Protein AF-A0A4P5VZW9-F1 (afdb_monomer)

Foldseek 3Di:
DDKFKKKWFFFPPQDDDVVNLQVVLVPDPQWDWDDDPFKIWIWGQDPVVRDTWIKIKGKDQDQCCLVVQLVLLVPAVVPPPCSVRSNRGRMIIMIIGHPPDDPRVVVSSVVSSVSCCVRGVTWMAGPVVSHTD

Secondary structure (DSSP, 8-state):
-PPEEEEEEEPTT-PPPHHHHHHHHTTSTTEEEEEETTEEEEEE--TTT----EEEEEEE--THHHHHHHHHHHHT-TT-TTHHHHHH--EEEEEEE-SS--HHHHHHHHHHHHHHHHHH--EEEETTTTEE-

Mean predicted aligned error: 3.84 Å

Sequence (133 aa):
MSAGLWLALVPPGRVLPLDELAVRLATLPDVEVHCKRRYLTVEVYDRKTGRRPRIVVGLNIEPYVKLESAEIAAMRGSARSDRDMIAAADARYELTWHPRVAYEAYNTLVRIAEEIERASGVVIYNPAEGSFV

pLDDT: mean 91.61, std 7.39, range [48.91, 97.81]

Solvent-accessible surface area (backbone atoms only — not comparable to full-atom values): 7188 Å² total; per-residue (Å²): 134,75,64,40,56,37,38,33,37,23,34,74,94,31,81,72,55,66,69,61,50,40,61,63,54,51,73,43,83,61,43,49,65,46,77,49,102,64,37,35,39,39,34,30,58,33,82,88,78,73,42,66,54,55,38,37,40,32,68,45,67,51,82,61,43,26,56,55,26,32,50,47,18,63,78,66,24,72,90,47,94,60,25,68,50,41,30,54,7,41,33,31,37,40,43,35,34,57,72,88,55,53,74,64,46,51,53,49,50,51,51,53,50,51,54,47,29,74,72,27,62,36,52,42,33,29,75,88,78,67,42,72,111

Radius of gyration: 14.71 Å; Cα contacts (8 Å, |Δi|>4): 260; chains: 1; bounding box: 35×31×42 Å

Nearest PDB structures (foldseek):
  6b2e-assembly1_A  TM=5.429E-01  e=1.376E-02  Homo sapiens
  1jss-assembly2_B  TM=4.778E-01  e=1.507E+00  Mus musculus
  5o26-assembly2_B  TM=3.459E-01  e=6.920E+00  Homo sapiens

Structure (mmCIF, N/CA/C/O backbone):
data_AF-A0A4P5VZW9-F1
#
_entry.id   AF-A0A4P5VZW9-F1
#
loop_
_atom_site.group_PDB
_atom_site.id
_atom_site.type_symbol
_atom_site.label_atom_id
_atom_site.label_alt_id
_atom_site.label_comp_id
_atom_site.label_asym_id
_atom_site.label_entity_id
_atom_site.label_seq_id
_atom_site.pdbx_PDB_ins_code
_atom_site.Cartn_x
_atom_site.Cartn_y
_atom_site.Cartn_z
_atom_site.occupancy
_atom_site.B_iso_or_equiv
_atom_site.auth_seq_id
_atom_site.auth_comp_id
_atom_site.auth_asym_id
_atom_site.auth_atom_id
_atom_site.pdbx_PDB_model_num
ATOM 1 N N . MET A 1 1 ? -10.538 19.207 4.178 1.00 48.91 1 MET A N 1
ATOM 2 C CA . MET A 1 1 ? -9.634 18.438 5.062 1.00 48.91 1 MET A CA 1
ATOM 3 C C . MET A 1 1 ? -8.893 17.454 4.177 1.00 48.91 1 MET A C 1
ATOM 5 O O . MET A 1 1 ? -9.569 16.708 3.483 1.00 48.91 1 MET A O 1
ATOM 9 N N . SER A 1 2 ? -7.562 17.517 4.102 1.00 61.69 2 SER A N 1
ATOM 10 C CA . SER A 1 2 ? -6.766 16.569 3.309 1.00 61.69 2 SER A CA 1
ATOM 11 C C . SER A 1 2 ? -6.749 15.208 4.004 1.00 61.69 2 SER A C 1
ATOM 13 O O . SER A 1 2 ? -6.663 15.160 5.225 1.00 61.69 2 SER A O 1
ATOM 15 N N . ALA A 1 3 ? -6.888 14.112 3.262 1.00 80.38 3 ALA A N 1
ATOM 16 C CA . ALA A 1 3 ? -6.608 12.775 3.782 1.00 80.38 3 ALA A CA 1
ATOM 17 C C . ALA A 1 3 ? -5.087 12.552 3.811 1.00 80.38 3 ALA A C 1
ATOM 19 O O . ALA A 1 3 ? -4.367 13.147 3.008 1.00 80.38 3 ALA A O 1
ATOM 20 N N . GLY A 1 4 ? -4.602 11.716 4.728 1.00 91.12 4 GLY A N 1
ATOM 21 C CA . GLY A 1 4 ? -3.259 11.156 4.605 1.00 91.12 4 GLY A CA 1
ATOM 22 C C . GLY A 1 4 ? -3.230 10.127 3.476 1.00 91.12 4 GLY A C 1
ATOM 23 O O . GLY A 1 4 ? -4.249 9.480 3.216 1.00 91.12 4 GLY A O 1
ATOM 24 N N . LEU A 1 5 ? -2.093 10.023 2.790 1.00 94.56 5 LEU A N 1
ATOM 25 C CA . LEU A 1 5 ? -1.895 9.131 1.653 1.00 94.56 5 LEU A CA 1
ATOM 26 C C . LEU A 1 5 ? -0.469 8.588 1.668 1.00 94.56 5 LEU A C 1
ATOM 28 O O . LEU A 1 5 ? 0.477 9.368 1.740 1.00 94.56 5 LEU A O 1
ATOM 32 N N . TRP A 1 6 ? -0.333 7.275 1.522 1.00 96.50 6 TRP A N 1
ATOM 33 C CA . TRP A 1 6 ? 0.913 6.605 1.160 1.00 96.50 6 TRP A CA 1
ATOM 34 C C . TRP A 1 6 ? 0.713 5.818 -0.130 1.00 96.50 6 TRP A C 1
ATOM 36 O O . TRP A 1 6 ? -0.323 5.178 -0.326 1.00 96.50 6 TRP A O 1
ATOM 46 N N . LEU A 1 7 ? 1.721 5.871 -0.998 1.00 97.44 7 LEU A N 1
ATOM 47 C CA . LEU A 1 7 ? 1.781 5.118 -2.245 1.00 97.44 7 LEU A CA 1
ATOM 48 C C . LEU A 1 7 ? 2.778 3.976 -2.075 1.00 97.44 7 LEU A C 1
ATOM 50 O O . LEU A 1 7 ? 3.973 4.217 -1.945 1.00 97.44 7 LEU A O 1
ATOM 54 N N . ALA A 1 8 ? 2.300 2.740 -2.087 1.00 97.75 8 ALA A N 1
ATOM 55 C CA . ALA A 1 8 ? 3.147 1.554 -2.106 1.00 97.75 8 ALA A CA 1
ATOM 56 C C . ALA A 1 8 ? 3.346 1.118 -3.561 1.00 97.75 8 ALA A C 1
ATOM 58 O O . ALA A 1 8 ? 2.448 0.531 -4.165 1.00 97.75 8 ALA A O 1
ATOM 59 N N . LEU A 1 9 ? 4.502 1.462 -4.127 1.00 97.75 9 LEU A N 1
ATOM 60 C CA . LEU A 1 9 ? 4.851 1.252 -5.531 1.00 97.75 9 LEU A CA 1
ATOM 61 C C . LEU A 1 9 ? 5.281 -0.201 -5.738 1.00 97.75 9 LEU A C 1
ATOM 63 O O . LEU A 1 9 ? 6.200 -0.674 -5.066 1.00 97.75 9 LEU A O 1
ATOM 67 N N . VAL A 1 10 ? 4.588 -0.913 -6.627 1.00 97.19 10 VAL A N 1
ATOM 68 C CA . VAL A 1 10 ? 4.705 -2.368 -6.767 1.00 97.19 10 VAL A CA 1
ATOM 69 C C . VAL A 1 10 ? 5.640 -2.723 -7.923 1.00 97.19 10 VAL A C 1
ATOM 71 O O . VAL A 1 10 ? 5.405 -2.271 -9.045 1.00 97.19 10 VAL A O 1
ATOM 74 N N . PRO A 1 11 ? 6.662 -3.568 -7.701 1.00 94.25 11 PRO A N 1
ATOM 75 C CA . PRO A 1 11 ? 7.454 -4.118 -8.792 1.00 94.25 11 PRO A CA 1
ATOM 76 C C . PRO A 1 11 ? 6.569 -4.866 -9.808 1.00 94.25 11 PRO A C 1
ATOM 78 O O . PRO A 1 11 ? 5.647 -5.582 -9.397 1.00 94.25 11 PRO A O 1
ATOM 81 N N . PRO A 1 12 ? 6.874 -4.800 -11.116 1.00 92.44 12 PRO A N 1
ATOM 82 C CA . PRO A 1 12 ? 6.099 -5.501 -12.136 1.00 92.44 12 PRO A CA 1
ATOM 83 C C . PRO A 1 12 ? 5.890 -6.985 -11.817 1.00 92.44 12 PRO A C 1
ATOM 85 O O . PRO A 1 12 ? 6.826 -7.704 -11.460 1.00 92.44 12 PRO A O 1
ATOM 88 N N . GLY A 1 13 ? 4.645 -7.447 -11.946 1.00 91.56 13 GLY A N 1
ATOM 89 C CA . GLY A 1 13 ? 4.273 -8.846 -11.713 1.00 91.56 13 GLY A CA 1
ATOM 90 C C . GLY A 1 13 ? 4.241 -9.290 -10.245 1.00 91.56 13 GLY A C 1
ATOM 91 O O . GLY A 1 13 ? 4.102 -10.484 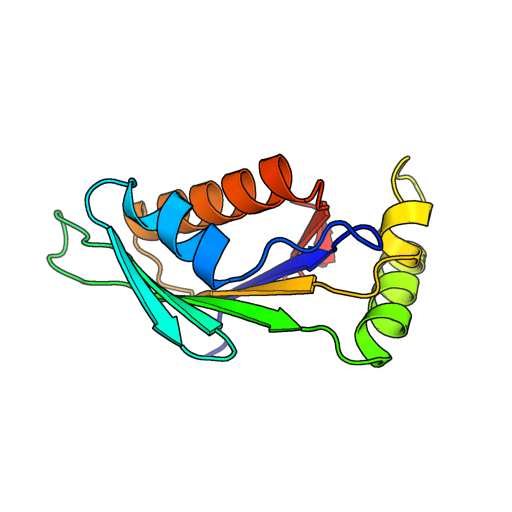-9.993 1.00 91.56 13 GLY A O 1
ATOM 92 N N . ARG A 1 14 ? 4.354 -8.369 -9.276 1.00 95.44 14 ARG A N 1
ATOM 93 C CA . ARG A 1 14 ? 4.319 -8.685 -7.833 1.00 95.44 14 ARG A CA 1
ATOM 94 C C . ARG A 1 14 ? 3.071 -8.198 -7.101 1.00 95.44 14 ARG A C 1
ATOM 96 O O . ARG A 1 14 ? 3.080 -8.085 -5.883 1.00 95.44 14 ARG A O 1
ATOM 103 N N . VAL A 1 15 ? 1.997 -7.905 -7.827 1.00 96.19 15 VAL A N 1
ATOM 104 C CA . VAL A 1 15 ? 0.734 -7.462 -7.225 1.00 96.19 15 VAL A CA 1
ATOM 105 C C . VAL A 1 15 ? 0.116 -8.587 -6.391 1.00 96.19 15 VAL A C 1
ATOM 107 O O . VAL A 1 15 ? -0.242 -9.635 -6.922 1.00 96.19 15 VAL A O 1
ATOM 110 N N . LEU A 1 16 ? -0.072 -8.329 -5.098 1.00 95.31 16 LEU A N 1
ATOM 111 C CA . LEU A 1 16 ? -0.924 -9.106 -4.201 1.00 95.31 16 LEU A CA 1
ATOM 112 C C . LEU A 1 16 ? -2.411 -8.726 -4.400 1.00 95.31 16 LEU A C 1
ATOM 114 O O . LEU A 1 16 ? -2.786 -7.561 -4.209 1.00 95.31 16 LEU A O 1
ATOM 118 N N . PRO A 1 17 ? -3.296 -9.673 -4.744 1.00 94.94 17 PRO A N 1
ATOM 119 C CA . PRO A 1 17 ? -4.731 -9.413 -4.820 1.00 94.94 17 PRO A CA 1
ATOM 120 C C . PRO A 1 17 ? -5.312 -8.871 -3.501 1.00 94.94 17 PRO A C 1
ATOM 122 O O . PRO A 1 17 ? -4.898 -9.260 -2.408 1.00 94.94 17 PRO A O 1
ATOM 125 N N . L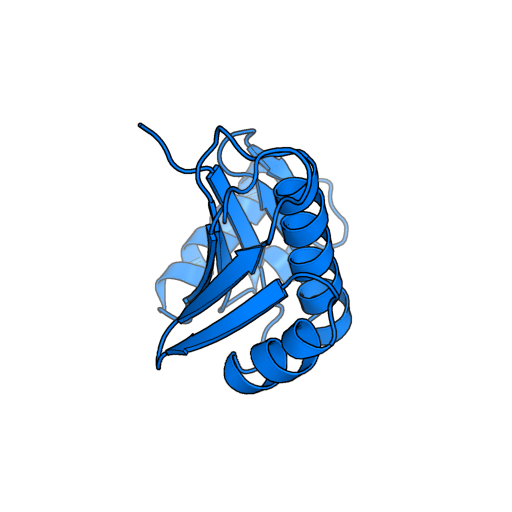EU A 1 18 ? -6.285 -7.955 -3.587 1.00 95.62 18 LEU A N 1
ATOM 126 C CA . LEU A 1 18 ? -6.861 -7.312 -2.397 1.00 95.62 18 LEU A CA 1
ATOM 127 C C . LEU A 1 18 ? -7.614 -8.298 -1.493 1.00 95.62 18 LEU A C 1
ATOM 129 O O . LEU A 1 18 ? -7.591 -8.149 -0.280 1.00 95.62 18 LEU A O 1
ATOM 133 N N . ASP A 1 19 ? -8.276 -9.304 -2.050 1.00 95.12 19 ASP A N 1
ATOM 134 C CA . ASP A 1 19 ? -8.909 -10.375 -1.279 1.00 95.12 19 ASP A CA 1
ATOM 135 C C . ASP A 1 19 ? -7.885 -11.195 -0.486 1.00 95.12 19 ASP A C 1
ATOM 137 O O . ASP A 1 19 ? -8.107 -11.468 0.693 1.00 95.12 19 ASP A O 1
ATOM 141 N N . GLU A 1 20 ? -6.731 -11.500 -1.078 1.00 95.12 20 GLU A N 1
ATOM 142 C CA . GLU A 1 20 ? -5.640 -12.162 -0.362 1.00 95.12 20 GLU A CA 1
ATOM 143 C C . GLU A 1 20 ? -5.057 -11.265 0.741 1.00 95.12 20 GLU A C 1
ATOM 145 O O . GLU A 1 20 ? -4.865 -11.710 1.876 1.00 95.12 20 GLU A O 1
ATOM 150 N N . LEU A 1 21 ? -4.836 -9.978 0.448 1.00 95.81 21 LEU A N 1
ATOM 151 C CA . LEU A 1 21 ? -4.428 -9.003 1.460 1.00 95.81 21 LEU A CA 1
ATOM 152 C C . LEU A 1 21 ? -5.465 -8.908 2.590 1.00 95.81 21 LEU A C 1
ATOM 154 O O . LEU A 1 21 ? -5.093 -8.857 3.759 1.00 95.81 21 LEU A O 1
ATOM 158 N N . ALA A 1 22 ? -6.761 -8.949 2.276 1.00 95.94 22 ALA A N 1
ATOM 159 C CA . ALA A 1 22 ? -7.820 -8.911 3.278 1.00 95.94 22 ALA A CA 1
ATOM 160 C C . ALA A 1 22 ? -7.761 -10.110 4.229 1.00 95.94 22 ALA A C 1
ATOM 162 O O . ALA A 1 22 ? -7.900 -9.928 5.436 1.00 95.94 22 ALA A O 1
ATOM 163 N N . VAL A 1 23 ? -7.513 -11.314 3.702 1.00 95.31 23 VAL A N 1
ATOM 164 C CA . VAL A 1 23 ? -7.345 -12.531 4.514 1.00 95.31 23 VAL A CA 1
ATOM 165 C C . VAL A 1 23 ? -6.153 -12.395 5.460 1.00 95.31 23 VAL A C 1
ATOM 167 O O . VAL A 1 23 ? -6.269 -12.731 6.637 1.00 95.31 23 VAL A O 1
ATOM 170 N N . ARG A 1 24 ? -5.028 -11.854 4.979 1.00 94.94 24 ARG A N 1
ATOM 171 C CA . ARG A 1 24 ? -3.828 -11.619 5.802 1.00 94.94 24 ARG A CA 1
ATOM 172 C C . ARG A 1 24 ? -4.084 -10.587 6.900 1.00 94.94 24 ARG A C 1
ATOM 174 O O . ARG A 1 24 ? -3.686 -10.785 8.040 1.00 94.94 24 ARG A O 1
ATOM 181 N N . LEU A 1 25 ? -4.787 -9.502 6.583 1.00 95.00 25 LEU A N 1
ATOM 182 C CA . LEU A 1 25 ? -5.098 -8.449 7.552 1.00 95.00 25 LEU A CA 1
ATOM 183 C C . LEU A 1 25 ? -6.170 -8.866 8.565 1.00 95.00 25 LEU A C 1
ATOM 185 O O . LEU A 1 25 ? -6.167 -8.364 9.686 1.00 95.00 25 LEU A O 1
ATOM 189 N N . ALA A 1 26 ? -7.055 -9.801 8.214 1.00 93.12 26 ALA A N 1
ATOM 190 C CA . ALA A 1 26 ? -8.093 -10.306 9.112 1.00 93.12 26 ALA A CA 1
ATOM 191 C C . ALA A 1 26 ? -7.534 -11.062 10.331 1.00 93.12 26 ALA A C 1
ATOM 193 O O . ALA A 1 26 ? -8.263 -11.289 11.293 1.00 93.12 26 ALA A O 1
ATOM 194 N N . THR A 1 27 ? -6.250 -11.442 10.321 1.00 92.19 27 THR A N 1
ATOM 195 C CA . THR A 1 27 ? -5.593 -12.046 11.490 1.00 92.19 27 THR A CA 1
ATOM 196 C C . THR A 1 27 ? -5.104 -11.013 12.506 1.00 92.19 27 THR A C 1
ATOM 198 O O . THR A 1 27 ? -4.640 -11.393 13.581 1.00 92.19 27 THR A O 1
ATOM 201 N N . LEU A 1 28 ? -5.151 -9.716 12.179 1.00 90.81 28 LEU A N 1
ATOM 202 C CA . LEU A 1 28 ? -4.736 -8.659 13.096 1.00 90.81 28 LEU A CA 1
ATOM 203 C C . LEU A 1 28 ? -5.784 -8.468 14.206 1.00 90.81 28 LEU A C 1
ATOM 205 O O . LEU A 1 28 ? -6.983 -8.416 13.924 1.00 90.81 28 LEU A O 1
ATOM 209 N N . PRO A 1 29 ? -5.361 -8.344 15.477 1.00 88.62 29 PRO A N 1
ATOM 210 C CA . PRO A 1 29 ? -6.284 -8.087 16.574 1.00 88.62 29 PRO A CA 1
ATOM 211 C C . PRO A 1 29 ? -6.896 -6.690 16.451 1.00 88.62 29 PRO A C 1
ATOM 213 O O . PRO A 1 29 ? -6.247 -5.764 15.971 1.00 88.62 29 PRO A O 1
ATOM 216 N N . ASP A 1 30 ? -8.128 -6.535 16.944 1.00 89.50 30 ASP A N 1
ATOM 217 C CA . ASP A 1 30 ? -8.841 -5.250 16.993 1.00 89.50 30 ASP A CA 1
ATOM 218 C C . ASP A 1 30 ? -9.052 -4.594 15.613 1.00 89.50 30 ASP A C 1
ATOM 220 O O . ASP A 1 30 ? -9.234 -3.380 15.514 1.00 89.50 30 ASP A O 1
ATOM 224 N N . VAL A 1 31 ? -9.047 -5.393 14.544 1.00 9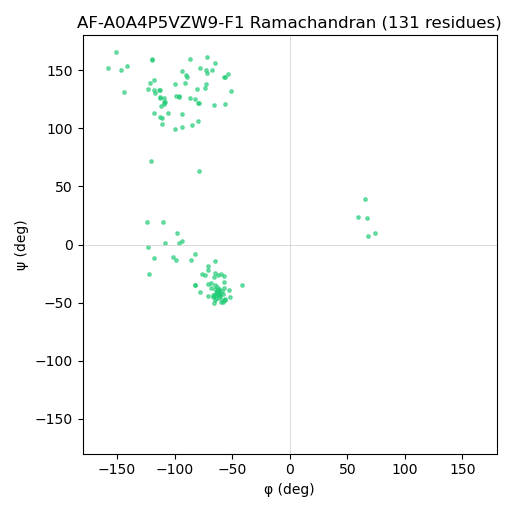2.75 31 VAL A N 1
ATOM 225 C CA . VAL A 1 31 ? -9.243 -4.932 13.170 1.00 92.75 31 VAL A CA 1
ATOM 226 C C . VAL A 1 31 ? -10.416 -5.662 12.522 1.00 92.75 31 VAL A C 1
ATOM 228 O O . VAL A 1 31 ? -10.516 -6.885 12.573 1.00 92.75 31 VAL A O 1
ATOM 231 N N . GLU A 1 32 ? -11.288 -4.904 11.863 1.00 95.56 32 GLU A N 1
ATOM 232 C CA . GLU A 1 32 ? -12.316 -5.424 10.964 1.00 95.56 32 GLU A CA 1
ATOM 233 C C . GLU A 1 32 ? -11.945 -5.059 9.521 1.00 95.56 32 GLU A C 1
ATOM 235 O O . GLU A 1 32 ? -11.687 -3.896 9.200 1.00 95.56 32 GLU A O 1
ATOM 240 N N . VAL A 1 33 ? -11.895 -6.060 8.637 1.00 96.25 33 VAL A N 1
ATOM 241 C CA . VAL A 1 33 ? -11.523 -5.873 7.230 1.00 96.25 33 VAL A CA 1
ATOM 242 C C . VAL A 1 33 ? -12.724 -6.141 6.335 1.00 96.25 33 VAL A C 1
ATOM 244 O O . VAL A 1 33 ? -13.323 -7.214 6.366 1.00 96.25 33 VAL A O 1
ATOM 247 N N . HIS A 1 34 ? -13.042 -5.179 5.475 1.00 95.38 34 HIS A N 1
ATOM 248 C CA . HIS A 1 34 ? -14.089 -5.298 4.471 1.00 95.38 34 HIS A CA 1
ATOM 249 C C . HIS A 1 34 ? -13.492 -5.167 3.074 1.00 95.38 34 HIS A C 1
ATOM 251 O O . HIS A 1 34 ? -13.041 -4.091 2.673 1.00 95.38 34 HIS A O 1
ATOM 257 N N . CYS A 1 35 ? -13.528 -6.259 2.313 1.00 94.31 35 CYS A N 1
ATOM 258 C CA . CYS A 1 35 ? -13.121 -6.261 0.915 1.00 94.31 35 CYS A CA 1
ATOM 259 C C . CYS A 1 35 ? -14.287 -5.860 0.009 1.00 94.31 35 CYS A C 1
ATOM 261 O O . CYS A 1 35 ? -15.365 -6.456 0.045 1.00 94.31 35 CYS A O 1
ATOM 263 N N . LYS A 1 36 ? -14.065 -4.850 -0.830 1.00 89.56 36 LYS A N 1
ATOM 264 C CA . LYS A 1 36 ? -14.928 -4.508 -1.961 1.00 89.56 36 LYS A CA 1
ATOM 265 C C . LYS A 1 36 ? -14.106 -4.609 -3.241 1.00 89.56 36 LYS A C 1
ATOM 267 O O . LYS A 1 36 ? -12.889 -4.488 -3.212 1.00 89.56 36 LYS A O 1
ATOM 272 N N . ARG A 1 37 ? -14.782 -4.764 -4.386 1.00 81.06 37 ARG A N 1
ATOM 273 C CA . ARG A 1 37 ? -14.169 -5.056 -5.702 1.00 81.06 37 ARG A CA 1
ATOM 274 C C . ARG A 1 37 ? -12.876 -4.298 -6.041 1.00 81.06 37 ARG A C 1
ATOM 276 O O . ARG A 1 37 ? -12.059 -4.848 -6.762 1.00 81.06 37 ARG A O 1
ATOM 283 N N . ARG A 1 38 ? -12.721 -3.041 -5.610 1.00 85.19 38 ARG A N 1
ATOM 284 C CA . ARG A 1 38 ? -11.557 -2.197 -5.946 1.00 85.19 38 ARG A CA 1
ATOM 285 C C . ARG A 1 38 ? -10.789 -1.654 -4.740 1.00 85.19 38 ARG A C 1
ATOM 287 O O . ARG A 1 38 ? -9.814 -0.938 -4.932 1.00 85.19 38 ARG A O 1
ATOM 294 N N . TYR A 1 39 ? -11.239 -1.932 -3.519 1.00 93.69 39 TYR A N 1
ATOM 295 C CA . TYR A 1 39 ? -10.601 -1.395 -2.321 1.00 93.69 39 TYR A CA 1
ATOM 296 C C . TYR A 1 39 ? -10.917 -2.228 -1.081 1.00 93.69 39 TYR A C 1
ATOM 298 O O . TYR A 1 39 ? -11.994 -2.819 -0.959 1.00 93.69 39 TYR A O 1
ATOM 306 N N . LEU A 1 40 ? -9.994 -2.206 -0.127 1.00 96.06 40 LEU A N 1
ATOM 307 C CA . LEU A 1 40 ? -10.176 -2.717 1.223 1.00 96.06 40 LEU A CA 1
ATOM 308 C C . LEU A 1 40 ? 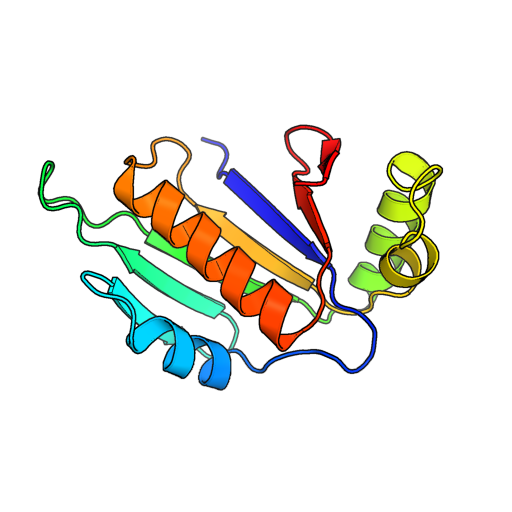-10.474 -1.567 2.162 1.00 96.06 40 LEU A C 1
ATOM 310 O O . LEU A 1 40 ? -9.865 -0.504 2.082 1.00 96.06 40 LEU A O 1
ATOM 314 N N . THR A 1 41 ? -11.413 -1.785 3.065 1.00 96.19 41 THR A N 1
ATOM 315 C CA . THR A 1 41 ? -11.638 -0.912 4.211 1.00 96.19 41 THR A CA 1
ATOM 316 C C . THR A 1 41 ? -11.187 -1.648 5.457 1.00 96.19 41 THR A C 1
ATOM 318 O O . THR A 1 41 ? -11.679 -2.739 5.724 1.00 96.19 41 THR A O 1
ATOM 321 N N . VAL A 1 42 ? -10.264 -1.054 6.199 1.00 95.25 42 VAL A N 1
ATOM 322 C CA . VAL A 1 42 ? 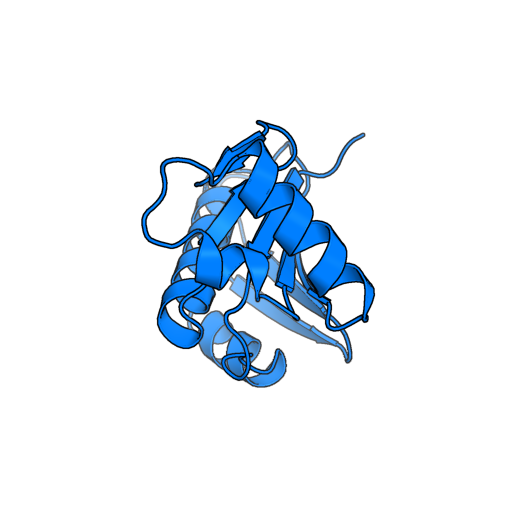-9.730 -1.585 7.449 1.00 95.25 42 VAL A CA 1
ATOM 323 C C . VAL A 1 42 ? -10.187 -0.658 8.568 1.00 95.25 42 VAL A C 1
ATOM 325 O O . VAL A 1 42 ? -9.771 0.501 8.632 1.00 95.25 42 VAL A O 1
ATOM 328 N N . GLU A 1 43 ? -11.093 -1.136 9.411 1.00 94.69 43 GLU A N 1
ATOM 329 C CA . GLU A 1 43 ? -11.555 -0.421 10.597 1.00 94.69 43 GLU A CA 1
ATOM 330 C C . GLU A 1 43 ? -10.773 -0.903 11.811 1.00 94.69 43 GLU A C 1
ATOM 332 O O . GLU A 1 43 ? -10.679 -2.101 12.065 1.00 94.69 43 GLU A O 1
ATOM 337 N N . VAL A 1 44 ? -10.195 0.034 12.555 1.00 92.69 44 VAL A N 1
ATOM 338 C CA . VAL A 1 44 ? -9.348 -0.266 13.712 1.00 92.69 44 VAL A CA 1
ATOM 339 C C . VAL A 1 44 ? -10.105 0.119 14.964 1.00 92.69 44 VAL A C 1
ATOM 341 O O . VAL A 1 44 ? -10.498 1.273 15.109 1.00 92.69 44 VAL A O 1
ATOM 344 N N . TYR A 1 45 ? -10.314 -0.821 15.874 1.00 90.94 45 TYR A N 1
ATOM 345 C CA . TYR A 1 45 ? -10.960 -0.539 17.142 1.00 90.94 45 TYR A CA 1
ATOM 346 C C . TYR A 1 45 ? -9.966 0.088 18.125 1.00 90.94 45 TYR A C 1
ATOM 348 O O . TYR A 1 45 ? -9.102 -0.580 18.691 1.00 90.94 45 TYR A O 1
ATOM 356 N N . ASP A 1 46 ? -10.107 1.393 18.355 1.00 88.00 46 ASP A N 1
ATOM 357 C CA . ASP A 1 46 ? -9.349 2.097 19.384 1.00 88.00 46 ASP A CA 1
ATOM 358 C C . ASP A 1 46 ? -10.062 1.948 20.734 1.00 88.00 46 ASP A C 1
ATOM 360 O O . ASP A 1 46 ? -11.044 2.633 21.036 1.00 88.00 46 ASP A O 1
ATOM 364 N N . ARG A 1 47 ? -9.524 1.061 21.576 1.00 85.75 47 ARG A N 1
ATOM 365 C CA . ARG A 1 47 ? -10.051 0.773 22.918 1.00 85.75 47 ARG A CA 1
ATOM 366 C C . ARG A 1 47 ? -10.026 1.980 23.857 1.00 85.75 47 ARG A C 1
ATOM 368 O O . ARG A 1 47 ? -10.823 2.019 24.789 1.00 85.75 47 ARG A O 1
ATOM 375 N N . LYS A 1 48 ? -9.121 2.944 23.655 1.00 85.81 48 LYS A N 1
ATOM 376 C CA . LYS A 1 48 ? -8.991 4.115 24.535 1.00 85.81 48 LYS A CA 1
ATOM 377 C C . LYS A 1 48 ? -10.069 5.144 24.249 1.00 85.81 48 LYS A C 1
ATOM 379 O O . LYS A 1 48 ? -10.603 5.743 25.177 1.00 85.81 48 LYS A O 1
ATOM 384 N N . THR A 1 49 ? -10.369 5.372 22.973 1.00 85.38 49 THR A N 1
ATOM 385 C CA . THR A 1 49 ? -11.335 6.405 22.570 1.00 85.38 49 THR A CA 1
ATOM 386 C C . THR A 1 49 ? -12.713 5.847 22.220 1.00 85.38 49 THR A C 1
ATOM 388 O O . THR A 1 49 ? -13.651 6.624 22.041 1.00 85.38 49 THR A O 1
ATOM 391 N N . GLY A 1 50 ? -12.846 4.521 22.097 1.00 86.44 50 GLY A N 1
ATOM 392 C CA . GLY A 1 50 ? -14.053 3.844 21.618 1.00 86.44 50 GLY A CA 1
ATOM 393 C C . GLY A 1 50 ? -14.348 4.105 20.138 1.00 86.44 50 GLY A C 1
ATOM 394 O O . GLY A 1 50 ? -15.421 3.755 19.645 1.00 86.44 50 GLY A O 1
ATOM 395 N N . ARG A 1 51 ? -13.429 4.760 19.419 1.00 88.00 51 ARG A N 1
ATOM 396 C CA . ARG A 1 51 ? -13.599 5.110 18.008 1.00 88.00 51 ARG A CA 1
ATOM 397 C C . ARG A 1 51 ? -13.154 3.962 17.114 1.00 88.00 51 ARG A C 1
ATOM 399 O O . ARG A 1 51 ? -12.363 3.107 17.501 1.00 88.00 51 ARG A O 1
ATOM 406 N N . ARG A 1 52 ? -13.648 4.001 15.879 1.00 90.50 52 ARG A N 1
ATOM 407 C CA . ARG A 1 52 ? -13.269 3.082 14.804 1.00 90.50 52 ARG A CA 1
ATOM 408 C C . ARG A 1 52 ? -12.684 3.857 13.623 1.00 90.50 52 ARG A C 1
ATOM 410 O O . ARG A 1 52 ? -13.380 4.072 12.630 1.00 90.50 52 ARG A O 1
ATOM 417 N N . PRO A 1 53 ? -11.463 4.411 13.748 1.00 91.06 53 PRO A N 1
ATOM 418 C CA . PRO A 1 53 ? -10.770 4.995 12.607 1.00 91.06 53 PRO A CA 1
ATOM 419 C C . PRO A 1 53 ? -10.679 4.003 11.445 1.00 91.06 53 PRO A C 1
ATOM 421 O O . PRO A 1 53 ? -10.557 2.793 11.632 1.00 91.06 53 PRO A O 1
ATOM 424 N N . ARG A 1 54 ? -10.735 4.553 10.233 1.00 92.81 54 ARG A N 1
ATOM 425 C CA . ARG A 1 54 ? -10.792 3.797 8.988 1.00 92.81 54 ARG A CA 1
ATOM 426 C C . ARG A 1 54 ? -9.572 4.100 8.129 1.00 92.81 54 ARG A C 1
ATOM 428 O O . ARG A 1 54 ? -9.249 5.269 7.908 1.00 92.81 54 ARG A O 1
ATOM 435 N N . ILE A 1 55 ? -8.962 3.042 7.612 1.00 94.88 55 ILE A N 1
ATOM 436 C CA . ILE A 1 55 ? -7.919 3.076 6.590 1.00 94.88 55 ILE A CA 1
ATOM 437 C C . ILE A 1 55 ? -8.508 2.434 5.336 1.00 94.88 55 ILE A C 1
ATOM 439 O O . ILE A 1 55 ? -9.155 1.389 5.414 1.00 94.88 55 ILE A O 1
ATOM 443 N N . VAL A 1 56 ? -8.331 3.064 4.181 1.00 95.56 56 VAL A N 1
ATOM 444 C CA . VAL A 1 56 ? -8.779 2.520 2.897 1.00 95.56 56 VAL A CA 1
ATOM 445 C C . VAL A 1 56 ? -7.556 2.192 2.058 1.00 95.56 56 VAL A C 1
ATOM 447 O O . VAL A 1 56 ? -6.694 3.044 1.870 1.00 95.56 56 VAL A O 1
ATOM 450 N N . VAL A 1 57 ? -7.490 0.960 1.561 1.00 97.50 57 VAL A N 1
ATOM 451 C CA . VAL A 1 57 ? -6.417 0.471 0.691 1.00 97.50 57 VAL A CA 1
ATOM 452 C C . VAL A 1 57 ? -6.997 0.249 -0.699 1.00 97.50 57 VAL A C 1
ATOM 454 O O . VAL A 1 57 ? -7.797 -0.665 -0.900 1.00 97.50 57 VAL A O 1
ATOM 457 N N . GLY A 1 58 ? -6.637 1.099 -1.653 1.00 96.88 58 GLY A N 1
ATOM 458 C CA . GLY A 1 58 ? -6.957 0.914 -3.068 1.00 96.88 58 GLY A CA 1
ATOM 459 C C . GLY A 1 58 ? -5.822 0.202 -3.796 1.00 96.88 58 GLY A C 1
ATOM 460 O O . GLY A 1 58 ? -4.666 0.372 -3.425 1.00 96.88 58 GLY A O 1
ATOM 461 N N . LEU A 1 59 ? -6.141 -0.570 -4.835 1.00 96.38 59 LEU A N 1
ATOM 462 C CA . LEU A 1 59 ? -5.156 -1.056 -5.804 1.00 96.38 59 LEU A CA 1
ATOM 463 C C . LEU A 1 59 ? -5.384 -0.320 -7.123 1.00 96.38 59 LEU A C 1
ATOM 465 O O . LEU A 1 59 ? -6.467 -0.407 -7.705 1.00 96.38 59 LEU A O 1
ATOM 469 N N . ASN A 1 60 ? -4.360 0.387 -7.584 1.00 96.00 60 ASN A N 1
ATOM 470 C CA . ASN A 1 60 ? -4.377 1.135 -8.827 1.00 96.00 60 ASN A CA 1
ATOM 471 C C . ASN A 1 60 ? -3.421 0.483 -9.831 1.00 96.00 60 ASN A C 1
ATOM 473 O O . ASN A 1 60 ? -2.227 0.360 -9.569 1.00 96.00 60 ASN A O 1
ATOM 477 N N . ILE A 1 61 ? -3.978 0.044 -10.958 1.00 95.12 61 ILE A N 1
ATOM 478 C CA . ILE A 1 61 ? -3.278 -0.622 -12.070 1.00 95.12 61 ILE A CA 1
ATOM 479 C C . ILE A 1 61 ? -3.514 0.123 -13.390 1.00 95.12 61 ILE A C 1
ATOM 481 O O . ILE A 1 61 ? -3.437 -0.455 -14.474 1.00 95.12 61 ILE A O 1
ATOM 485 N N . GLU A 1 62 ? -3.921 1.392 -13.311 1.00 95.44 62 GLU A N 1
ATOM 486 C CA . GLU A 1 62 ? -4.194 2.192 -14.497 1.00 95.44 62 GLU A CA 1
ATOM 487 C C . GLU A 1 62 ? -2.885 2.576 -15.211 1.00 95.44 62 GLU A C 1
ATOM 489 O O . GLU A 1 62 ? -1.854 2.760 -14.562 1.00 95.44 62 GLU A O 1
ATOM 494 N N . PRO A 1 63 ? -2.891 2.748 -16.548 1.00 93.56 63 PRO A N 1
ATOM 495 C CA . PRO A 1 63 ? -1.659 2.945 -17.319 1.00 93.56 63 PRO A CA 1
ATOM 496 C C . PRO A 1 63 ? -0.784 4.130 -16.883 1.00 93.56 63 PRO A C 1
ATOM 498 O O . PRO A 1 63 ? 0.431 4.094 -17.082 1.00 93.56 63 PRO A O 1
ATOM 501 N N . TYR A 1 64 ? -1.368 5.179 -16.292 1.00 95.81 64 TYR A N 1
ATOM 502 C CA . TYR A 1 64 ? -0.603 6.339 -15.824 1.00 95.81 64 TYR A CA 1
ATOM 503 C C . TYR A 1 64 ? 0.249 6.042 -14.589 1.00 95.81 64 TYR A C 1
ATOM 505 O O . TYR A 1 64 ? 1.196 6.783 -14.343 1.00 95.81 64 TYR A O 1
ATOM 513 N N . VAL A 1 65 ? -0.026 4.969 -13.834 1.00 96.50 65 VAL A N 1
ATOM 514 C CA . VAL A 1 65 ? 0.770 4.611 -12.648 1.00 96.50 65 VAL A CA 1
ATOM 515 C C . VAL A 1 65 ? 2.236 4.437 -13.030 1.00 96.50 65 VAL A C 1
ATOM 517 O O . VAL A 1 65 ? 3.115 4.901 -12.309 1.00 96.50 65 VAL A O 1
ATOM 520 N N . LYS A 1 66 ? 2.505 3.871 -14.210 1.00 95.94 66 LYS A N 1
ATOM 521 C CA . LYS A 1 66 ? 3.863 3.737 -14.739 1.00 95.94 66 LYS A CA 1
ATOM 522 C C . LYS A 1 66 ? 4.540 5.081 -15.001 1.00 95.94 66 LYS A C 1
ATOM 524 O O . LYS A 1 66 ? 5.719 5.242 -14.700 1.00 95.94 66 LYS A O 1
ATOM 529 N N . LEU A 1 67 ? 3.800 6.044 -15.550 1.00 96.25 67 LEU A N 1
ATOM 530 C CA . LEU A 1 67 ? 4.322 7.386 -15.805 1.00 96.25 67 LEU A CA 1
ATOM 531 C C . LEU A 1 67 ? 4.645 8.098 -14.486 1.00 96.25 67 LEU A C 1
ATOM 533 O O . LEU A 1 67 ? 5.770 8.554 -14.298 1.00 96.25 67 LEU A O 1
ATOM 537 N N . GLU A 1 68 ? 3.699 8.116 -13.546 1.00 96.25 68 GLU A N 1
ATOM 538 C CA . GLU A 1 68 ? 3.884 8.768 -12.245 1.00 96.25 68 GLU A CA 1
ATOM 539 C C . GLU A 1 68 ? 5.009 8.111 -11.428 1.00 96.25 68 GLU A C 1
ATOM 541 O O . GLU A 1 68 ? 5.787 8.797 -10.766 1.00 96.25 68 GLU A O 1
ATOM 546 N N . SER A 1 69 ? 5.154 6.786 -11.499 1.00 96.38 69 SER A N 1
ATOM 547 C CA . SER A 1 69 ? 6.224 6.076 -10.784 1.00 96.38 69 SER A CA 1
ATOM 548 C C . SER A 1 69 ? 7.609 6.404 -11.355 1.00 96.38 69 SER A C 1
ATOM 550 O O . SER A 1 69 ? 8.557 6.615 -10.595 1.00 96.38 69 SER A O 1
ATOM 552 N N . ALA A 1 70 ? 7.728 6.551 -12.680 1.00 95.62 70 ALA A N 1
ATOM 553 C CA . ALA A 1 70 ? 8.949 7.035 -13.325 1.00 95.62 70 ALA A CA 1
ATOM 554 C C . ALA A 1 70 ? 9.297 8.476 -12.913 1.00 95.62 70 ALA A C 1
ATOM 556 O O . ALA A 1 70 ? 10.463 8.780 -12.645 1.00 95.62 70 ALA A O 1
ATOM 557 N N . GLU A 1 71 ? 8.298 9.352 -12.799 1.00 95.62 71 GLU A N 1
ATOM 558 C CA . GLU A 1 71 ? 8.475 10.724 -12.312 1.00 95.62 71 GLU A CA 1
ATOM 559 C C . GLU A 1 71 ? 8.948 10.756 -10.849 1.00 95.62 71 GLU A C 1
ATOM 561 O O . GLU A 1 71 ? 9.924 11.443 -10.526 1.00 95.62 71 GLU A O 1
ATOM 566 N N . ILE A 1 72 ? 8.330 9.959 -9.968 1.00 94.88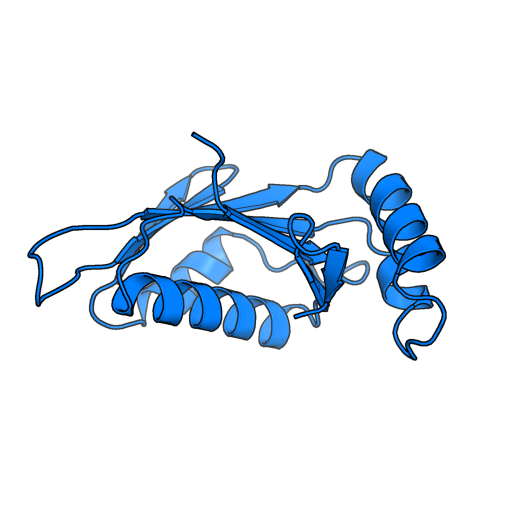 72 ILE A N 1
ATOM 567 C CA . ILE A 1 72 ? 8.752 9.804 -8.565 1.00 94.88 72 ILE A CA 1
ATOM 568 C C . ILE A 1 72 ? 10.205 9.309 -8.494 1.00 94.88 72 ILE A C 1
ATOM 570 O O . ILE A 1 72 ? 11.028 9.890 -7.777 1.00 94.88 72 ILE A O 1
ATOM 574 N N . ALA A 1 73 ? 10.558 8.279 -9.269 1.00 93.69 73 ALA A N 1
ATOM 575 C CA . ALA A 1 73 ? 11.912 7.731 -9.313 1.00 93.69 73 ALA A CA 1
ATOM 576 C C . ALA A 1 73 ? 12.953 8.753 -9.796 1.00 93.69 73 ALA A C 1
ATOM 578 O O . ALA A 1 73 ? 14.072 8.794 -9.280 1.00 93.69 73 ALA A O 1
ATOM 579 N N . ALA A 1 74 ? 12.606 9.591 -10.776 1.00 92.19 74 ALA A N 1
ATOM 580 C CA . ALA A 1 74 ? 13.495 10.624 -11.297 1.00 92.19 74 ALA A CA 1
ATOM 581 C C . ALA A 1 74 ? 13.706 11.770 -10.297 1.00 92.19 74 ALA A C 1
ATOM 583 O O . ALA A 1 74 ? 14.841 12.198 -10.088 1.00 92.19 74 ALA A O 1
ATOM 584 N N . MET A 1 75 ? 12.632 12.248 -9.664 1.00 89.56 75 MET A N 1
ATOM 585 C CA . MET A 1 75 ? 12.685 13.419 -8.784 1.00 89.56 75 MET A CA 1
ATOM 586 C C . MET A 1 75 ? 13.170 13.100 -7.370 1.00 89.56 75 MET A C 1
ATOM 588 O O . MET A 1 75 ? 13.800 13.943 -6.733 1.00 89.56 75 MET A O 1
ATOM 592 N N . ARG A 1 76 ? 12.833 11.916 -6.848 1.00 88.00 76 ARG A N 1
ATOM 593 C CA . ARG A 1 76 ? 13.024 11.565 -5.431 1.00 88.00 76 ARG A CA 1
ATOM 594 C C . ARG A 1 76 ? 13.898 10.330 -5.232 1.00 88.00 76 ARG A C 1
ATOM 596 O O . ARG A 1 76 ? 14.524 10.203 -4.186 1.00 88.00 76 ARG A O 1
ATOM 603 N N . GLY A 1 77 ? 13.959 9.431 -6.215 1.00 73.00 77 GLY A N 1
ATOM 604 C CA . GLY A 1 77 ? 14.688 8.161 -6.127 1.00 73.00 77 GLY A CA 1
ATOM 605 C C . GLY A 1 77 ? 16.125 8.186 -6.654 1.00 73.00 77 GLY A C 1
ATOM 606 O O . GLY A 1 77 ? 16.761 7.141 -6.680 1.00 73.00 77 GLY A O 1
ATOM 607 N N . SER A 1 78 ? 16.657 9.334 -7.088 1.00 76.12 78 SER A N 1
ATOM 608 C CA . SER A 1 78 ? 17.914 9.413 -7.858 1.00 76.12 78 SER A CA 1
ATOM 609 C C . SER A 1 78 ? 19.141 8.792 -7.174 1.00 76.12 78 SER A C 1
ATOM 611 O O . SER A 1 78 ? 19.992 8.237 -7.864 1.00 76.12 78 SER A O 1
ATOM 613 N N . ALA A 1 79 ? 19.219 8.847 -5.843 1.00 82.81 79 ALA A N 1
ATOM 614 C CA . ALA A 1 79 ? 20.306 8.267 -5.050 1.00 82.81 79 ALA A CA 1
ATOM 615 C C . ALA A 1 79 ? 19.994 6.864 -4.488 1.00 82.81 79 ALA A C 1
ATOM 617 O O . ALA A 1 79 ? 20.806 6.308 -3.748 1.00 82.81 79 ALA A O 1
ATOM 618 N N . ARG A 1 80 ? 18.817 6.299 -4.787 1.00 89.94 80 ARG A N 1
ATOM 619 C CA . ARG A 1 80 ? 18.384 5.006 -4.247 1.00 89.94 80 ARG A CA 1
ATOM 620 C C . ARG A 1 80 ? 18.809 3.850 -5.148 1.00 89.94 80 ARG A C 1
ATOM 622 O O . ARG A 1 80 ? 18.786 3.959 -6.371 1.00 89.94 80 ARG A O 1
ATOM 629 N N . SER A 1 81 ? 19.129 2.715 -4.534 1.00 90.06 81 SER A N 1
ATOM 630 C CA . SER A 1 81 ? 19.471 1.472 -5.237 1.00 90.06 81 SER A CA 1
ATOM 631 C C . SER A 1 81 ? 18.272 0.803 -5.919 1.00 90.06 81 SER A C 1
ATOM 633 O O . SER A 1 81 ? 18.455 0.028 -6.850 1.00 90.06 81 SER A O 1
ATOM 635 N N . ASP A 1 82 ? 17.051 1.105 -5.479 1.00 90.25 82 ASP A N 1
ATOM 636 C CA . ASP A 1 82 ? 15.791 0.547 -5.982 1.00 90.25 82 ASP A CA 1
ATOM 637 C C . ASP A 1 82 ? 15.085 1.459 -7.005 1.00 90.25 82 ASP A C 1
ATOM 639 O O . ASP A 1 82 ? 13.957 1.185 -7.414 1.00 90.25 82 ASP A O 1
ATOM 643 N N . ARG A 1 83 ? 15.753 2.523 -7.471 1.00 92.88 83 ARG A N 1
ATOM 644 C CA . ARG A 1 83 ? 15.204 3.518 -8.406 1.00 92.88 83 ARG A CA 1
ATOM 645 C C . ARG A 1 83 ? 14.596 2.909 -9.668 1.00 92.88 83 ARG A C 1
ATOM 647 O O . ARG A 1 83 ? 13.513 3.323 -10.072 1.00 92.88 83 ARG A O 1
ATOM 654 N N . ASP A 1 84 ? 15.282 1.959 -10.295 1.00 93.81 84 ASP A N 1
ATOM 655 C CA . ASP A 1 84 ? 14.813 1.350 -11.546 1.00 93.81 84 ASP A CA 1
ATOM 656 C C . ASP A 1 84 ? 13.559 0.501 -11.320 1.00 93.81 84 ASP A C 1
ATOM 658 O O . ASP A 1 84 ? 12.667 0.475 -12.165 1.00 93.81 84 ASP A O 1
ATOM 662 N N . MET A 1 85 ? 13.452 -0.137 -10.150 1.00 94.38 85 MET A N 1
ATOM 663 C CA . MET A 1 85 ? 12.241 -0.846 -9.743 1.00 94.38 85 MET A CA 1
ATOM 664 C C . MET A 1 85 ? 11.085 0.141 -9.565 1.00 94.38 85 MET A C 1
ATOM 666 O O . MET A 1 85 ? 10.019 -0.074 -10.140 1.00 94.38 85 MET A O 1
ATOM 670 N N . ILE A 1 86 ? 11.318 1.248 -8.848 1.00 94.12 86 ILE A N 1
ATOM 671 C CA . ILE A 1 86 ? 10.327 2.317 -8.661 1.00 94.12 86 ILE A CA 1
ATOM 672 C C . ILE A 1 86 ? 9.868 2.842 -10.027 1.00 94.12 86 ILE A C 1
ATOM 674 O O . ILE A 1 86 ? 8.674 2.935 -10.275 1.00 94.12 86 ILE A O 1
ATOM 678 N N . ALA A 1 87 ? 10.795 3.131 -10.943 1.00 95.62 87 ALA A N 1
ATOM 679 C CA . ALA A 1 87 ? 10.467 3.655 -12.268 1.00 95.62 87 ALA A CA 1
ATOM 680 C C . ALA A 1 87 ? 9.686 2.663 -13.144 1.00 95.62 87 ALA A C 1
ATOM 682 O O . ALA A 1 87 ? 8.944 3.074 -14.037 1.00 95.62 87 ALA A O 1
ATOM 683 N N . ALA A 1 88 ? 9.872 1.363 -12.917 1.00 95.81 88 ALA A N 1
ATOM 684 C CA . ALA A 1 88 ? 9.204 0.310 -13.664 1.00 95.81 88 ALA A CA 1
ATOM 685 C C . ALA A 1 88 ? 7.819 -0.054 -13.110 1.00 95.81 88 ALA A C 1
ATOM 687 O O . ALA A 1 88 ? 7.084 -0.746 -13.814 1.00 95.81 88 ALA A O 1
ATOM 688 N N . ALA A 1 89 ? 7.469 0.386 -11.896 1.00 96.94 89 ALA A N 1
ATOM 689 C CA . ALA A 1 89 ? 6.216 0.035 -11.236 1.00 96.94 89 ALA A CA 1
ATOM 690 C C . ALA A 1 89 ? 4.996 0.408 -12.094 1.00 96.94 89 ALA A C 1
ATOM 692 O O . ALA A 1 89 ? 4.796 1.567 -12.448 1.00 96.94 89 ALA A O 1
ATOM 693 N N . ASP A 1 90 ? 4.172 -0.584 -12.426 1.00 96.38 90 ASP A N 1
ATOM 694 C CA . ASP A 1 90 ? 2.946 -0.446 -13.222 1.00 96.38 90 ASP A CA 1
ATOM 695 C C . ASP A 1 90 ? 1.669 -0.611 -12.384 1.00 96.38 90 ASP A C 1
ATOM 697 O O . ASP A 1 90 ? 0.555 -0.494 -12.896 1.00 96.38 90 ASP A O 1
ATOM 701 N N . ALA A 1 91 ? 1.840 -0.828 -11.082 1.00 97.38 91 ALA A N 1
ATOM 702 C CA . ALA A 1 91 ? 0.782 -0.919 -10.099 1.00 97.38 91 ALA A CA 1
ATOM 703 C C . ALA A 1 91 ? 1.205 -0.244 -8.789 1.00 97.38 91 ALA A C 1
ATOM 705 O O . ALA A 1 91 ? 2.391 -0.166 -8.452 1.00 97.38 91 ALA A O 1
ATOM 706 N N . ARG A 1 92 ? 0.223 0.224 -8.018 1.00 97.44 92 ARG A N 1
ATOM 707 C CA . ARG A 1 92 ? 0.448 0.733 -6.662 1.00 97.44 92 ARG A CA 1
ATOM 708 C C . ARG A 1 92 ? -0.720 0.457 -5.735 1.00 97.44 92 ARG A C 1
ATOM 710 O O . ARG A 1 92 ? -1.873 0.468 -6.169 1.00 97.44 92 ARG A O 1
ATOM 717 N N . TYR A 1 93 ? -0.425 0.303 -4.450 1.00 97.81 93 TYR A N 1
ATOM 718 C CA . TYR A 1 93 ? -1.449 0.440 -3.421 1.00 97.81 93 TYR A CA 1
ATOM 719 C C . TYR A 1 93 ? -1.519 1.880 -2.933 1.00 97.81 93 TYR A C 1
ATOM 721 O O . TYR A 1 93 ? -0.497 2.531 -2.716 1.00 97.81 93 TYR A O 1
ATOM 729 N N . GLU A 1 94 ? -2.739 2.359 -2.737 1.00 97.25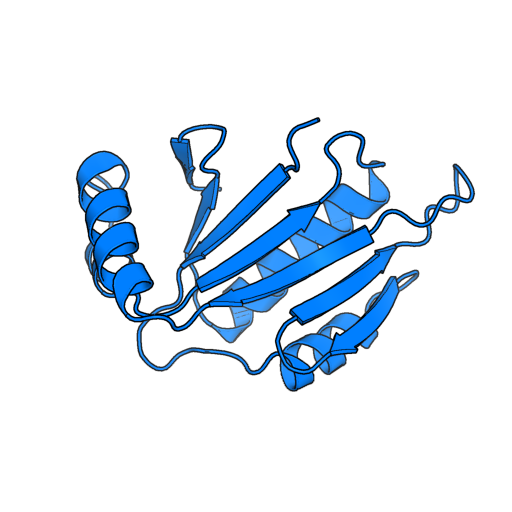 94 GLU A N 1
ATOM 730 C CA . GLU A 1 94 ? -3.039 3.685 -2.211 1.00 97.25 94 GLU A CA 1
ATOM 731 C C . GLU A 1 94 ? -3.633 3.512 -0.816 1.00 97.25 94 GLU A C 1
ATOM 733 O O . GLU A 1 94 ? -4.787 3.104 -0.666 1.00 97.25 94 GLU A O 1
ATOM 738 N N . LEU A 1 95 ? -2.828 3.775 0.213 1.00 96.56 95 LEU A N 1
ATOM 739 C CA . LEU A 1 95 ? -3.247 3.688 1.607 1.00 96.56 95 LEU A CA 1
ATOM 740 C C . LEU A 1 95 ? -3.700 5.079 2.035 1.00 96.56 95 LEU A C 1
ATOM 742 O O . LEU A 1 95 ? -2.889 5.998 2.125 1.00 96.56 95 LEU A O 1
ATOM 746 N N . THR A 1 96 ? -4.993 5.240 2.291 1.00 95.06 96 THR A N 1
ATOM 747 C CA . THR A 1 96 ? -5.605 6.522 2.652 1.00 95.06 96 THR A CA 1
ATOM 748 C C . THR A 1 96 ? -6.228 6.471 4.038 1.00 95.06 96 THR A C 1
ATOM 750 O O . THR A 1 96 ? -6.829 5.471 4.435 1.00 95.06 96 THR A O 1
ATOM 753 N N . TRP A 1 97 ? -6.099 7.558 4.795 1.00 92.31 97 TRP A N 1
ATOM 754 C CA . TRP A 1 97 ? -6.632 7.648 6.156 1.00 92.31 97 TRP A CA 1
ATOM 755 C C . TRP A 1 97 ? -6.992 9.085 6.539 1.00 92.31 97 TRP A C 1
ATOM 757 O O . TRP A 1 97 ? -6.587 10.057 5.900 1.00 92.31 97 TRP A O 1
ATOM 767 N N . HIS A 1 98 ? -7.748 9.245 7.624 1.00 85.88 98 HIS A N 1
ATOM 768 C CA . HIS A 1 98 ? -8.062 10.568 8.159 1.00 85.88 98 HIS A CA 1
ATOM 769 C C . HIS A 1 98 ? -6.912 11.093 9.045 1.00 85.88 98 HIS A C 1
ATOM 771 O O . HIS A 1 98 ? -6.605 10.427 10.026 1.00 85.88 98 HIS A O 1
ATOM 777 N N . PRO A 1 99 ? -6.322 12.288 8.821 1.00 68.12 99 PRO A N 1
ATOM 778 C CA . PRO A 1 99 ? -5.054 12.709 9.450 1.00 68.12 99 PRO A CA 1
ATOM 779 C C . PRO A 1 99 ? -5.068 12.761 10.976 1.00 68.12 99 PRO A C 1
ATOM 781 O O . PRO A 1 99 ? -4.034 12.631 11.620 1.00 68.12 99 PRO A O 1
ATOM 784 N N . ARG A 1 100 ? -6.250 12.951 11.572 1.00 73.62 100 ARG A N 1
ATOM 785 C CA . ARG A 1 100 ? -6.454 12.782 13.017 1.00 73.62 100 ARG A CA 1
ATOM 786 C C . ARG A 1 100 ? -6.580 11.295 13.345 1.00 73.62 100 ARG A C 1
ATOM 788 O O . ARG A 1 100 ? -7.654 10.844 13.742 1.00 73.62 100 ARG A O 1
ATOM 795 N N . VAL A 1 101 ? -5.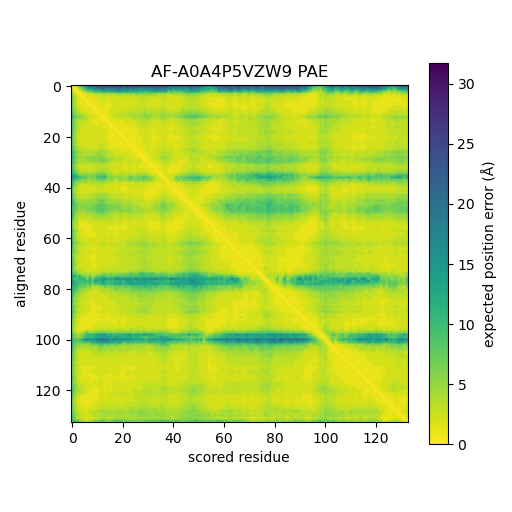513 10.546 13.096 1.00 67.44 101 VAL A N 1
ATOM 796 C CA . VAL A 1 101 ? -5.440 9.120 13.408 1.00 67.44 101 VAL A CA 1
ATOM 797 C C . VAL A 1 101 ? -5.114 8.975 14.887 1.00 67.44 101 VAL A C 1
ATOM 799 O O . VAL A 1 101 ? -4.225 9.654 15.398 1.00 67.44 101 VAL A O 1
ATOM 802 N N . ALA A 1 102 ? -5.838 8.102 15.582 1.00 74.75 102 ALA A N 1
ATOM 803 C CA . ALA A 1 102 ? -5.393 7.622 16.883 1.00 74.75 102 ALA A CA 1
ATOM 804 C C . ALA A 1 102 ? -4.102 6.804 16.720 1.00 74.75 102 ALA A C 1
ATOM 806 O O . ALA A 1 102 ? -3.847 6.247 15.653 1.00 74.75 102 ALA A O 1
ATOM 807 N N . TYR A 1 103 ? -3.296 6.701 17.772 1.00 80.69 103 TYR A N 1
ATOM 808 C CA . TYR A 1 103 ? -2.033 5.957 17.736 1.00 80.69 103 TYR A CA 1
ATOM 809 C C . TYR A 1 103 ? -2.213 4.517 17.216 1.00 80.69 103 TYR A C 1
ATOM 811 O O . TYR A 1 103 ? -1.430 4.027 16.407 1.00 80.69 103 TYR A O 1
ATOM 819 N N . GLU A 1 104 ? -3.310 3.873 17.607 1.00 83.56 104 GLU A N 1
ATOM 820 C CA . GLU A 1 104 ? -3.697 2.523 17.212 1.00 83.56 104 GLU A CA 1
ATOM 821 C C . GLU A 1 104 ? -3.884 2.392 15.693 1.00 83.56 104 GLU A C 1
ATOM 823 O O . GLU A 1 104 ? -3.360 1.462 15.087 1.00 83.56 104 GLU A O 1
ATOM 828 N N . ALA A 1 105 ? -4.554 3.349 15.045 1.00 84.81 105 ALA A N 1
ATOM 829 C CA . ALA A 1 105 ? -4.733 3.293 13.597 1.00 84.81 105 ALA A CA 1
ATOM 830 C C . ALA A 1 105 ? -3.467 3.679 12.821 1.00 84.81 105 ALA A C 1
ATOM 832 O O . ALA A 1 105 ? -3.284 3.190 11.710 1.00 84.81 105 ALA A O 1
ATOM 833 N N . TYR A 1 106 ? -2.557 4.472 13.394 1.00 88.81 106 TYR A N 1
ATOM 834 C CA . TYR A 1 106 ? -1.237 4.657 12.786 1.00 88.81 106 TYR A CA 1
ATOM 835 C C . TYR A 1 106 ? -0.432 3.351 12.815 1.00 88.81 106 TYR A C 1
ATOM 837 O O . TYR A 1 106 ? 0.134 2.953 11.801 1.00 88.81 106 TYR A O 1
ATOM 845 N N . ASN A 1 107 ? -0.450 2.623 13.934 1.00 90.44 107 ASN A N 1
ATOM 846 C CA . ASN A 1 107 ? 0.201 1.315 14.010 1.00 90.44 107 ASN A CA 1
ATOM 847 C C . ASN A 1 107 ? -0.398 0.328 13.005 1.00 90.44 107 ASN A C 1
ATOM 849 O O . ASN A 1 107 ? 0.349 -0.366 12.323 1.00 90.44 107 ASN A O 1
ATOM 853 N N . THR A 1 108 ? -1.725 0.282 12.860 1.00 92.00 108 THR A N 1
ATOM 854 C CA . THR A 1 108 ? -2.350 -0.577 11.846 1.00 92.00 108 THR A CA 1
ATOM 855 C C . THR A 1 108 ? -1.987 -0.150 10.427 1.00 92.00 108 THR A C 1
ATOM 857 O O . THR A 1 108 ? -1.738 -1.017 9.598 1.00 92.00 108 THR A O 1
ATOM 860 N N . LEU A 1 109 ? -1.895 1.152 10.134 1.00 93.56 109 LEU A N 1
ATOM 861 C CA . LEU A 1 109 ? -1.410 1.645 8.840 1.00 93.56 109 LEU A CA 1
ATOM 862 C C . LEU A 1 109 ? -0.007 1.106 8.530 1.00 93.56 109 LEU A C 1
ATOM 864 O O . LEU A 1 109 ? 0.212 0.577 7.442 1.00 93.56 109 LEU A O 1
ATOM 868 N N . VAL A 1 110 ? 0.908 1.182 9.501 1.00 94.12 110 VAL A N 1
ATOM 869 C CA . VAL A 1 110 ? 2.264 0.626 9.381 1.00 94.12 110 VAL A CA 1
ATOM 870 C C . VAL A 1 110 ? 2.220 -0.891 9.184 1.00 94.12 110 VAL A C 1
ATOM 872 O O . VAL A 1 110 ? 2.888 -1.400 8.294 1.00 94.12 110 VAL A O 1
ATOM 875 N N . ARG A 1 111 ? 1.375 -1.626 9.920 1.00 94.62 111 ARG A N 1
ATOM 876 C CA . ARG A 1 111 ? 1.208 -3.079 9.717 1.00 94.62 111 ARG A CA 1
ATOM 877 C C . ARG A 1 111 ? 0.692 -3.434 8.324 1.00 94.62 111 ARG A C 1
ATOM 879 O O . ARG A 1 111 ? 1.161 -4.399 7.735 1.00 94.62 111 ARG A O 1
ATOM 886 N N . ILE A 1 112 ? -0.259 -2.671 7.784 1.00 95.56 112 ILE A N 1
ATOM 887 C CA . ILE A 1 112 ? -0.751 -2.867 6.412 1.00 95.56 112 ILE A CA 1
ATOM 888 C C . ILE A 1 112 ? 0.393 -2.662 5.414 1.00 95.56 112 ILE A C 1
ATOM 890 O O . ILE A 1 112 ? 0.568 -3.473 4.509 1.00 95.56 112 ILE A O 1
ATOM 894 N N . ALA A 1 113 ? 1.171 -1.596 5.592 1.00 95.94 113 ALA A N 1
ATOM 895 C CA . ALA A 1 113 ? 2.355 -1.311 4.794 1.00 95.94 113 ALA A CA 1
ATOM 896 C C . ALA A 1 113 ? 3.384 -2.459 4.849 1.00 95.94 113 ALA A C 1
ATOM 898 O O . ALA A 1 113 ? 3.779 -2.950 3.795 1.00 95.94 113 ALA A O 1
ATOM 899 N N . GLU A 1 114 ? 3.732 -2.944 6.046 1.00 95.69 114 GLU A N 1
ATOM 900 C CA . GLU A 1 114 ? 4.639 -4.086 6.254 1.00 95.69 114 GLU A CA 1
ATOM 901 C C . GLU A 1 114 ? 4.137 -5.360 5.553 1.00 95.69 114 GLU A C 1
ATOM 903 O O . GLU A 1 114 ? 4.913 -6.090 4.935 1.00 95.69 114 GLU A O 1
ATOM 908 N N . GLU A 1 115 ? 2.834 -5.645 5.627 1.00 96.19 115 GLU A N 1
ATOM 909 C CA . GLU A 1 115 ? 2.235 -6.808 4.966 1.00 96.19 115 GLU A CA 1
ATOM 910 C C . GLU A 1 115 ? 2.339 -6.723 3.439 1.00 96.19 115 GLU A C 1
ATOM 912 O O . GLU A 1 115 ? 2.698 -7.705 2.781 1.00 96.19 115 GLU A O 1
ATOM 917 N N . ILE A 1 116 ? 2.070 -5.543 2.876 1.00 96.25 116 ILE A N 1
ATOM 918 C CA . ILE A 1 116 ? 2.191 -5.291 1.437 1.00 96.25 116 ILE A CA 1
ATOM 919 C C . ILE A 1 116 ? 3.659 -5.373 1.002 1.00 96.25 116 ILE A C 1
ATOM 921 O O . ILE A 1 116 ? 3.960 -6.020 -0.003 1.00 96.25 116 ILE A O 1
ATOM 925 N N . GLU A 1 117 ? 4.578 -4.770 1.755 1.00 95.81 117 GLU A N 1
ATOM 926 C CA . GLU A 1 117 ? 6.021 -4.817 1.497 1.00 95.81 117 GLU A CA 1
ATOM 927 C C . GLU A 1 117 ? 6.540 -6.248 1.509 1.00 95.81 117 GLU A C 1
ATOM 929 O O . GLU A 1 117 ? 7.164 -6.688 0.544 1.00 95.81 117 GLU A O 1
ATOM 934 N N . ARG A 1 118 ? 6.204 -7.023 2.539 1.00 95.25 118 ARG A N 1
ATOM 935 C CA . ARG A 1 118 ? 6.627 -8.418 2.647 1.00 95.25 118 ARG A CA 1
ATOM 936 C C . ARG A 1 118 ? 6.096 -9.284 1.505 1.00 95.25 118 ARG A C 1
ATOM 938 O O . ARG A 1 118 ? 6.803 -10.175 1.043 1.00 95.25 118 ARG A O 1
ATOM 945 N N . ALA A 1 119 ? 4.853 -9.068 1.078 1.00 94.81 119 ALA A N 1
ATOM 946 C CA . ALA A 1 119 ? 4.220 -9.895 0.053 1.00 94.81 119 ALA A CA 1
ATOM 947 C C . ALA A 1 119 ? 4.598 -9.490 -1.381 1.00 94.81 119 ALA A C 1
ATOM 949 O O . ALA A 1 119 ? 4.707 -10.353 -2.248 1.00 94.81 119 ALA A O 1
ATOM 950 N N . SER A 1 120 ? 4.789 -8.193 -1.626 1.00 94.75 120 SER A N 1
ATOM 951 C CA . SER A 1 120 ? 4.903 -7.627 -2.979 1.00 94.75 120 SER A CA 1
ATOM 952 C C . SER A 1 120 ? 6.263 -6.966 -3.249 1.00 94.75 120 SER A C 1
ATOM 954 O O . SER A 1 120 ? 6.590 -6.674 -4.397 1.00 94.75 120 SER A O 1
ATOM 956 N N . GLY A 1 121 ? 7.092 -6.753 -2.222 1.00 94.06 121 GLY A N 1
ATOM 957 C CA . GLY A 1 121 ? 8.389 -6.077 -2.328 1.00 94.06 121 GLY A CA 1
ATOM 958 C C . GLY A 1 121 ? 8.264 -4.604 -2.716 1.00 94.06 121 GLY A C 1
ATOM 959 O O . GLY A 1 121 ? 9.027 -4.141 -3.562 1.00 94.06 121 GLY A O 1
ATOM 960 N N . VAL A 1 122 ? 7.257 -3.908 -2.180 1.00 96.12 122 VAL A N 1
ATOM 961 C CA . VAL A 1 122 ? 6.983 -2.505 -2.525 1.00 96.12 122 VAL A CA 1
ATOM 962 C C . VAL A 1 122 ? 8.016 -1.545 -1.952 1.00 96.12 122 VAL A C 1
ATOM 964 O O . VAL A 1 122 ? 8.682 -1.844 -0.968 1.00 96.12 122 VAL A O 1
ATOM 967 N N . VAL A 1 123 ? 8.062 -0.343 -2.521 1.00 95.94 123 VAL A N 1
ATOM 968 C CA . VAL A 1 123 ? 8.655 0.832 -1.872 1.00 95.94 123 VAL A CA 1
ATOM 969 C C . VAL A 1 123 ? 7.552 1.836 -1.565 1.00 95.94 123 VAL A C 1
ATOM 971 O O . VAL A 1 123 ? 6.714 2.130 -2.420 1.00 95.94 123 VAL A O 1
ATOM 974 N N . ILE A 1 124 ? 7.547 2.362 -0.341 1.00 96.25 124 ILE A N 1
ATOM 975 C CA . ILE A 1 124 ? 6.501 3.264 0.139 1.00 96.25 124 ILE A CA 1
ATOM 976 C C . ILE A 1 124 ? 6.949 4.714 -0.024 1.00 96.25 124 ILE A C 1
ATOM 978 O O . ILE A 1 124 ? 8.011 5.120 0.440 1.00 96.25 124 ILE A O 1
ATOM 982 N N . TYR A 1 125 ? 6.111 5.507 -0.681 1.00 95.94 125 TYR A N 1
ATOM 983 C CA . TYR A 1 125 ? 6.307 6.928 -0.913 1.00 95.94 125 TYR A CA 1
ATOM 984 C C . TYR A 1 125 ? 5.212 7.746 -0.223 1.00 95.94 125 TYR A C 1
ATOM 986 O O . TYR A 1 125 ? 4.016 7.482 -0.385 1.00 95.94 125 TYR A O 1
ATOM 994 N N . ASN A 1 126 ? 5.623 8.766 0.527 1.00 94.19 126 ASN A N 1
ATOM 995 C CA . ASN A 1 126 ? 4.753 9.747 1.155 1.00 94.19 126 ASN A CA 1
ATOM 996 C C . ASN A 1 126 ? 4.714 11.032 0.303 1.00 94.19 126 ASN A C 1
ATOM 998 O O . ASN A 1 126 ? 5.608 11.877 0.418 1.00 94.19 126 ASN A O 1
ATOM 1002 N N . PRO A 1 127 ? 3.678 11.238 -0.532 1.00 92.69 127 PRO A N 1
ATOM 1003 C CA . PRO A 1 127 ? 3.575 12.424 -1.379 1.00 92.69 127 PRO A CA 1
ATOM 1004 C C . PRO A 1 127 ? 3.420 13.732 -0.593 1.00 92.69 127 PRO A C 1
ATOM 1006 O O . PRO A 1 127 ? 3.782 14.784 -1.113 1.00 92.69 127 PRO A O 1
ATOM 1009 N N . ALA A 1 128 ? 2.911 13.695 0.644 1.00 90.44 128 ALA A N 1
ATOM 1010 C CA . ALA A 1 128 ? 2.751 14.902 1.456 1.00 90.44 128 ALA A CA 1
ATOM 1011 C C . ALA A 1 128 ? 4.101 15.462 1.932 1.00 90.44 128 ALA A C 1
ATOM 1013 O O . ALA A 1 128 ? 4.269 16.676 2.029 1.00 90.44 128 ALA A O 1
ATOM 1014 N N . GLU A 1 129 ? 5.062 14.580 2.203 1.00 88.56 129 GLU A N 1
ATOM 1015 C CA . GLU A 1 129 ? 6.416 14.941 2.643 1.00 88.56 129 GLU A CA 1
ATOM 1016 C C . GLU A 1 129 ? 7.431 14.924 1.495 1.00 88.56 129 GLU A C 1
ATOM 1018 O O . GLU A 1 129 ? 8.544 15.431 1.627 1.00 88.56 129 GLU A O 1
ATOM 1023 N N . GLY A 1 130 ? 7.059 14.348 0.350 1.00 90.44 130 GLY A N 1
ATOM 1024 C CA . GLY A 1 130 ? 7.960 14.159 -0.778 1.00 90.44 130 GLY A CA 1
ATOM 1025 C C . GLY A 1 130 ? 9.083 13.157 -0.494 1.00 90.44 130 GLY A C 1
ATOM 1026 O O . GLY A 1 130 ? 10.118 13.217 -1.159 1.00 90.44 130 GLY A O 1
ATOM 1027 N N . SER A 1 131 ? 8.888 12.260 0.473 1.00 91.25 131 SER A N 1
ATOM 1028 C CA . SER A 1 131 ? 9.887 11.336 1.016 1.00 91.25 131 SER A CA 1
ATOM 1029 C C . SER A 1 131 ? 9.474 9.876 0.819 1.00 91.25 131 SER A C 1
ATOM 1031 O O . SER A 1 131 ? 8.304 9.561 0.608 1.00 91.25 131 SER A O 1
ATOM 1033 N N . PHE A 1 132 ? 10.450 8.973 0.879 1.00 90.94 132 PHE A N 1
AT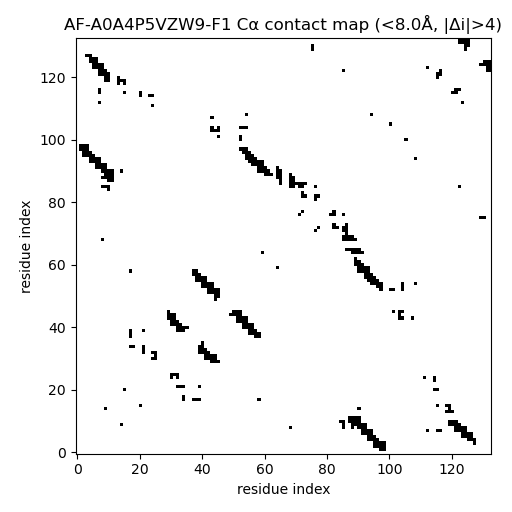OM 1034 C CA . PHE A 1 132 ? 10.187 7.543 1.035 1.00 90.94 132 PHE A CA 1
ATOM 1035 C C . PHE A 1 132 ? 10.137 7.204 2.524 1.00 90.94 132 PHE A C 1
ATOM 1037 O O . PHE A 1 132 ? 10.882 7.812 3.298 1.00 90.94 132 PHE A O 1
ATOM 1044 N N . VAL A 1 133 ? 9.251 6.278 2.888 1.00 87.25 133 VAL A N 1
ATOM 1045 C CA . VAL A 1 133 ? 9.049 5.799 4.266 1.00 87.25 133 VAL A CA 1
ATOM 1046 C C . VAL A 1 133 ? 9.988 4.635 4.554 1.00 87.25 133 VAL A C 1
ATOM 1048 O O . VAL A 1 133 ? 10.189 3.816 3.628 1.00 87.25 133 VAL A O 1
#